Protein AF-A0A9Q3DH26-F1 (afdb_monomer)

Structure (mmCIF, N/CA/C/O backbone):
data_AF-A0A9Q3DH26-F1
#
_entry.id   AF-A0A9Q3DH26-F1
#
loop_
_atom_site.group_PDB
_atom_site.id
_atom_site.type_symbol
_atom_site.label_atom_id
_atom_site.label_alt_id
_atom_site.label_comp_id
_atom_site.label_asym_id
_atom_site.label_entity_id
_atom_site.label_seq_id
_atom_site.pdbx_PDB_ins_code
_atom_site.Cartn_x
_atom_site.Cartn_y
_atom_site.Cartn_z
_atom_site.occupancy
_atom_site.B_iso_or_equiv
_atom_site.auth_seq_id
_atom_site.auth_comp_id
_atom_site.auth_asym_id
_atom_site.auth_atom_id
_atom_site.pdbx_PDB_model_num
ATOM 1 N N . MET A 1 1 ? 22.140 -5.378 18.823 1.00 54.53 1 MET A N 1
ATOM 2 C CA . MET A 1 1 ? 21.432 -6.553 18.259 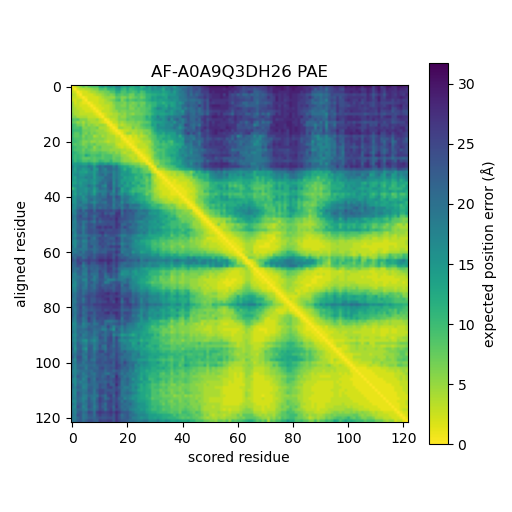1.00 54.53 1 MET A CA 1
ATOM 3 C C . MET A 1 1 ? 21.961 -7.014 16.888 1.00 54.53 1 MET A C 1
ATOM 5 O O . MET A 1 1 ? 21.968 -8.206 16.630 1.00 54.53 1 MET A O 1
ATOM 9 N N . MET A 1 2 ? 22.459 -6.131 16.005 1.00 53.28 2 MET A N 1
ATOM 10 C CA . MET A 1 2 ? 23.120 -6.578 14.760 1.00 53.28 2 MET A CA 1
ATOM 11 C C . MET A 1 2 ? 24.512 -7.169 15.027 1.00 53.28 2 MET A C 1
ATOM 13 O O . MET A 1 2 ? 24.846 -8.186 14.441 1.00 53.28 2 MET A O 1
ATOM 17 N N . GLN A 1 3 ? 25.267 -6.623 15.992 1.00 57.25 3 GLN A N 1
ATOM 18 C CA . GLN A 1 3 ? 26.528 -7.230 16.443 1.00 57.25 3 GLN A CA 1
ATOM 19 C C . GLN A 1 3 ? 26.351 -8.601 17.107 1.00 57.25 3 GLN A C 1
ATOM 21 O O . GLN A 1 3 ? 27.239 -9.432 16.986 1.00 57.25 3 GLN A O 1
ATOM 26 N N . SER A 1 4 ? 25.212 -8.880 17.752 1.00 65.00 4 SER A N 1
ATOM 27 C CA . SER A 1 4 ? 24.956 -10.202 18.337 1.00 65.00 4 SER A CA 1
ATOM 28 C C . SER A 1 4 ? 24.608 -11.241 17.264 1.00 65.00 4 SER A C 1
ATOM 30 O O . SER A 1 4 ? 25.129 -12.349 17.311 1.00 65.00 4 SER A O 1
ATOM 32 N N . PHE A 1 5 ? 23.819 -10.875 16.243 1.00 64.06 5 PHE A N 1
ATOM 33 C CA . PHE A 1 5 ? 23.560 -11.751 15.090 1.00 64.06 5 PHE A CA 1
ATOM 34 C C . PHE A 1 5 ? 24.795 -11.923 14.192 1.00 64.06 5 PHE A C 1
ATOM 36 O O . PHE A 1 5 ? 25.075 -13.027 13.744 1.00 64.06 5 PHE A O 1
ATOM 43 N N . LEU A 1 6 ? 25.578 -10.862 13.968 1.00 63.78 6 LEU A N 1
ATOM 44 C CA . LEU A 1 6 ? 26.850 -10.934 13.240 1.00 63.78 6 LEU A CA 1
ATOM 45 C C . LEU A 1 6 ? 27.917 -11.696 14.018 1.00 63.78 6 LEU A C 1
ATOM 47 O O . LEU A 1 6 ? 28.672 -12.432 13.404 1.00 63.78 6 LEU A O 1
ATOM 51 N N . GLY A 1 7 ? 27.972 -11.562 15.344 1.00 69.19 7 GLY A N 1
ATOM 52 C CA . GLY A 1 7 ? 28.850 -12.367 16.193 1.00 69.19 7 GLY A CA 1
ATOM 53 C C . GLY A 1 7 ? 28.517 -13.852 16.074 1.00 69.19 7 GLY A C 1
ATOM 54 O O . GLY A 1 7 ? 29.406 -14.667 15.841 1.00 69.19 7 GLY A O 1
ATOM 55 N N . PHE A 1 8 ? 27.223 -14.184 16.108 1.00 69.31 8 PHE A N 1
ATOM 56 C CA . PHE A 1 8 ? 26.732 -15.537 15.861 1.00 69.31 8 PHE A CA 1
ATOM 57 C C . PHE A 1 8 ? 27.037 -16.024 14.433 1.00 69.31 8 PHE A C 1
ATOM 59 O O . PHE A 1 8 ? 27.588 -17.102 14.255 1.00 69.31 8 PHE A O 1
ATOM 66 N N . ALA A 1 9 ? 26.762 -15.229 13.399 1.00 63.34 9 ALA A N 1
ATOM 67 C CA . ALA A 1 9 ? 27.023 -15.608 12.010 1.00 63.34 9 ALA A CA 1
ATOM 68 C C . ALA A 1 9 ? 28.530 -15.709 11.696 1.00 63.34 9 ALA A C 1
ATOM 70 O O . ALA A 1 9 ? 28.948 -16.578 10.935 1.00 63.34 9 ALA A O 1
ATOM 71 N N . SER A 1 10 ? 29.357 -14.861 12.317 1.00 64.44 10 SER A N 1
ATOM 72 C CA . SER A 1 10 ? 30.821 -14.891 12.216 1.00 64.44 10 SER A CA 1
ATOM 73 C C . SER A 1 10 ? 31.401 -16.164 12.829 1.00 64.44 10 SER A C 1
ATOM 75 O O . SER A 1 10 ? 32.376 -16.693 12.300 1.00 64.44 10 SER A O 1
ATOM 77 N N . TYR A 1 11 ? 30.778 -16.710 13.881 1.00 73.56 11 TYR A N 1
ATOM 78 C CA . TYR A 1 11 ? 31.152 -18.014 14.438 1.00 73.56 11 TYR A CA 1
ATOM 79 C C . TYR A 1 11 ? 31.031 -19.144 13.396 1.00 73.56 11 TYR A C 1
ATOM 81 O O . TYR A 1 11 ? 31.886 -20.021 13.330 1.00 73.56 11 TYR A O 1
ATOM 89 N N . TYR A 1 12 ? 30.042 -19.073 12.496 1.00 71.88 12 TYR A N 1
ATOM 90 C CA . TYR A 1 12 ? 29.822 -20.064 11.430 1.00 71.88 12 TYR A CA 1
ATOM 91 C C . TYR A 1 12 ? 30.488 -19.720 10.085 1.00 71.88 12 TYR A C 1
ATOM 93 O O . TYR A 1 12 ? 30.313 -20.448 9.106 1.00 71.88 12 TYR A O 1
ATOM 101 N N . ARG A 1 13 ? 31.298 -18.653 10.023 1.00 67.38 13 ARG A N 1
ATOM 102 C CA . ARG A 1 13 ? 31.974 -18.162 8.806 1.00 67.38 13 ARG A CA 1
ATOM 103 C C . ARG A 1 13 ? 32.715 -19.251 8.024 1.00 67.38 13 ARG A C 1
ATOM 105 O O . ARG A 1 13 ? 32.720 -19.214 6.797 1.00 67.38 13 ARG A O 1
ATOM 112 N N . ASN A 1 14 ? 33.356 -20.190 8.720 1.00 70.50 14 ASN A N 1
ATOM 113 C CA . ASN A 1 14 ? 34.198 -21.222 8.104 1.00 70.50 14 ASN A CA 1
ATOM 114 C C . ASN A 1 14 ? 33.399 -22.412 7.550 1.00 70.50 14 ASN A C 1
ATOM 116 O O . ASN A 1 14 ? 33.942 -23.208 6.789 1.00 70.50 14 ASN A O 1
ATOM 120 N N . HIS A 1 15 ? 32.116 -22.524 7.903 1.00 70.62 15 HIS A N 1
ATOM 121 C CA . HIS A 1 15 ? 31.243 -23.628 7.496 1.00 70.62 15 HIS A CA 1
ATOM 122 C C . HIS A 1 15 ? 30.300 -23.252 6.343 1.00 70.62 15 HIS A C 1
ATOM 124 O O . HIS A 1 15 ? 29.561 -24.098 5.847 1.00 70.62 15 HIS A O 1
ATOM 130 N N . ILE A 1 16 ? 30.335 -21.992 5.892 1.00 66.94 16 ILE A N 1
ATOM 131 C CA . ILE A 1 16 ? 29.464 -21.459 4.842 1.00 66.94 16 ILE A CA 1
ATOM 132 C C . ILE A 1 16 ? 30.328 -20.960 3.679 1.00 66.94 16 ILE A C 1
ATOM 134 O O . ILE A 1 16 ? 31.055 -19.969 3.785 1.00 66.94 16 ILE A O 1
ATOM 138 N N . ARG A 1 17 ? 30.236 -21.634 2.529 1.00 60.47 17 ARG A N 1
ATOM 139 C CA . ARG A 1 1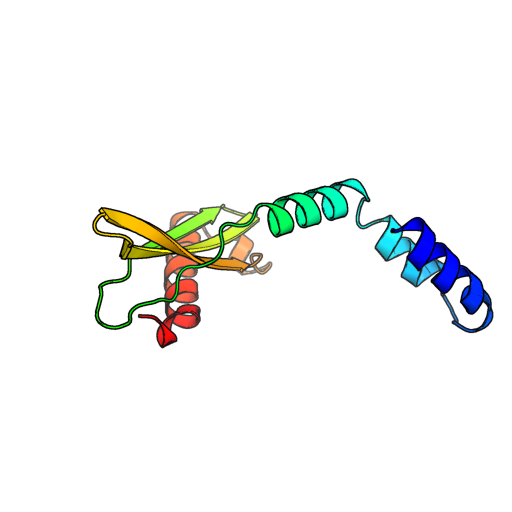7 ? 30.927 -21.226 1.296 1.00 60.47 17 ARG A CA 1
ATOM 140 C C . ARG A 1 17 ? 30.382 -19.869 0.825 1.00 60.47 17 ARG A C 1
ATOM 142 O O . ARG A 1 17 ? 29.175 -19.663 0.803 1.00 60.47 17 ARG A O 1
ATOM 149 N N . ASN A 1 18 ? 31.265 -18.943 0.444 1.00 63.72 18 ASN A N 1
ATOM 150 C CA . ASN A 1 18 ? 30.924 -17.576 0.009 1.00 63.72 18 ASN A CA 1
ATOM 151 C C . ASN A 1 18 ? 30.219 -16.694 1.066 1.00 63.72 18 ASN A C 1
ATOM 153 O O . ASN A 1 18 ? 29.524 -15.739 0.716 1.00 63.72 18 ASN A O 1
ATOM 157 N N . PHE A 1 19 ? 30.452 -16.944 2.360 1.00 67.25 19 PHE A N 1
ATOM 158 C CA . PHE A 1 19 ? 29.900 -16.148 3.466 1.00 67.25 19 PHE A CA 1
ATOM 159 C C . PHE A 1 19 ? 30.136 -14.632 3.323 1.00 67.25 19 PHE A C 1
ATOM 161 O O . PHE A 1 19 ? 29.232 -13.833 3.567 1.00 67.25 19 PHE A O 1
ATOM 168 N N . ALA A 1 20 ? 31.327 -14.223 2.873 1.00 65.44 20 ALA A N 1
ATOM 169 C CA . ALA A 1 20 ? 31.663 -12.812 2.665 1.00 65.44 20 ALA A CA 1
ATOM 170 C C . ALA A 1 20 ? 30.766 -12.143 1.608 1.00 65.44 20 ALA A C 1
ATOM 172 O O . ALA A 1 20 ? 30.382 -10.993 1.774 1.00 65.44 20 ALA A O 1
ATOM 173 N N . HIS A 1 21 ? 30.368 -12.868 0.559 1.00 65.44 21 HIS A N 1
ATOM 174 C CA . HIS A 1 21 ? 29.473 -12.350 -0.476 1.00 65.44 21 HIS A CA 1
ATOM 175 C C . HIS A 1 21 ? 28.044 -12.171 0.063 1.00 65.44 21 HIS A C 1
ATOM 177 O O . HIS A 1 21 ? 27.451 -11.110 -0.108 1.00 65.44 21 HIS A O 1
ATOM 183 N N . ILE A 1 22 ? 27.526 -13.159 0.800 1.00 62.06 22 ILE A N 1
ATOM 184 C CA . ILE A 1 22 ? 26.183 -13.118 1.412 1.00 62.06 22 ILE A CA 1
ATOM 185 C C . ILE A 1 22 ? 26.089 -11.994 2.451 1.00 62.06 22 ILE A C 1
ATOM 187 O O . ILE A 1 22 ? 25.159 -11.188 2.441 1.00 62.06 22 ILE A O 1
ATOM 191 N N . THR A 1 23 ? 27.086 -11.905 3.331 1.00 63.25 23 THR A N 1
ATOM 192 C CA . THR A 1 23 ? 27.145 -10.845 4.341 1.00 63.25 23 THR A CA 1
ATOM 193 C C . THR A 1 23 ? 27.376 -9.479 3.715 1.00 63.25 23 THR A C 1
ATOM 195 O O . THR A 1 23 ? 26.779 -8.518 4.186 1.00 63.25 23 THR A O 1
ATOM 198 N N . SER A 1 24 ? 28.138 -9.366 2.620 1.00 63.03 24 SER A N 1
ATOM 199 C CA . SER A 1 24 ? 28.328 -8.089 1.916 1.00 63.03 24 SER A CA 1
ATOM 200 C C . SER A 1 24 ? 27.018 -7.483 1.406 1.00 63.03 24 SER A C 1
ATOM 202 O O . SER A 1 24 ? 26.862 -6.267 1.455 1.00 63.03 24 SER A O 1
ATOM 204 N N . SER A 1 25 ? 26.051 -8.304 0.985 1.00 59.44 25 SER A N 1
ATOM 205 C CA . SER A 1 25 ? 24.714 -7.844 0.597 1.00 59.44 25 SER A CA 1
ATOM 206 C C . SER A 1 25 ? 23.923 -7.313 1.795 1.00 59.44 25 SER A C 1
ATOM 208 O O . SER A 1 25 ? 23.258 -6.289 1.680 1.00 59.44 25 SER A O 1
ATOM 210 N N . ILE A 1 26 ? 24.054 -7.953 2.962 1.00 59.34 26 ILE A N 1
ATOM 211 C CA . ILE A 1 26 ? 23.455 -7.490 4.227 1.00 59.34 26 ILE A CA 1
ATOM 212 C C . ILE A 1 26 ? 24.131 -6.199 4.715 1.00 59.34 26 ILE A C 1
ATOM 214 O O . ILE A 1 26 ? 23.457 -5.317 5.229 1.00 59.34 26 ILE A O 1
ATOM 218 N N . TYR A 1 27 ? 25.447 -6.062 4.524 1.00 59.62 27 TYR A N 1
ATOM 219 C CA . TYR A 1 27 ? 26.194 -4.831 4.802 1.00 59.62 27 TYR A CA 1
ATOM 220 C C . TYR A 1 27 ? 25.836 -3.695 3.826 1.00 59.62 27 TYR A C 1
ATOM 222 O O . TYR A 1 27 ? 25.824 -2.535 4.233 1.00 59.62 27 TYR A O 1
ATOM 230 N N . LYS A 1 28 ? 25.550 -4.016 2.552 1.00 61.75 28 LYS A N 1
ATOM 231 C CA . LYS A 1 28 ? 25.115 -3.066 1.509 1.00 61.75 28 LYS A CA 1
ATOM 232 C C . LYS A 1 28 ? 23.666 -2.611 1.672 1.00 61.75 28 LYS A C 1
ATOM 234 O O . LYS A 1 28 ? 23.370 -1.482 1.291 1.00 61.75 28 LYS A O 1
ATOM 239 N N . LEU A 1 29 ? 22.784 -3.440 2.243 1.00 55.72 29 LEU A N 1
ATOM 240 C CA . LEU A 1 29 ? 21.528 -2.970 2.832 1.00 55.72 29 LEU A CA 1
ATOM 241 C C . LEU A 1 29 ? 21.899 -2.097 4.035 1.00 55.72 29 LEU A C 1
ATOM 243 O O . LEU A 1 29 ? 22.084 -2.574 5.152 1.00 55.72 29 LEU A O 1
ATOM 247 N N . CYS A 1 30 ? 22.114 -0.816 3.756 1.00 59.06 30 CYS A N 1
ATOM 248 C CA . CYS A 1 30 ? 22.630 0.183 4.673 1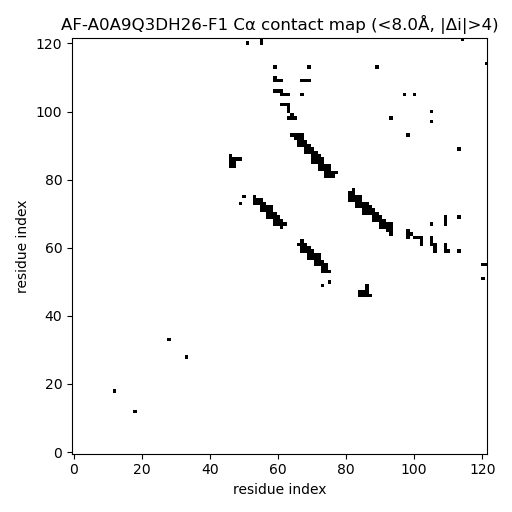.00 59.06 30 CYS A CA 1
ATOM 249 C C . CYS A 1 30 ? 22.007 0.040 6.071 1.00 59.06 30 CYS A C 1
ATOM 251 O O . CYS A 1 30 ? 20.786 -0.007 6.232 1.00 59.06 30 CYS A O 1
ATOM 253 N N . SER A 1 31 ? 22.848 0.032 7.108 1.00 60.31 31 SER A N 1
ATOM 254 C CA . SER A 1 31 ? 22.422 -0.002 8.517 1.00 60.31 31 SER A CA 1
ATOM 255 C C . SER A 1 31 ? 21.357 1.053 8.843 1.00 60.31 31 SER A C 1
ATOM 257 O O . SER A 1 31 ? 20.503 0.822 9.696 1.00 60.31 31 SER A O 1
ATOM 259 N N . LYS A 1 32 ? 21.369 2.183 8.127 1.00 61.16 32 LYS A N 1
ATOM 260 C CA . LYS A 1 32 ? 20.384 3.265 8.222 1.00 61.16 32 LYS A CA 1
ATOM 261 C C . LYS A 1 32 ? 18.988 2.858 7.741 1.00 61.16 32 LYS A C 1
ATOM 263 O O . LYS A 1 32 ? 18.019 3.196 8.410 1.00 61.16 32 LYS A O 1
ATOM 268 N N . ASP A 1 33 ? 18.880 2.103 6.651 1.00 61.94 33 ASP A N 1
ATOM 269 C CA . ASP A 1 33 ? 17.588 1.672 6.101 1.00 61.94 33 ASP A CA 1
ATOM 270 C C . ASP A 1 33 ? 16.947 0.609 6.993 1.00 61.94 33 ASP A C 1
ATOM 272 O O . ASP A 1 33 ? 15.750 0.653 7.254 1.00 61.94 33 ASP A O 1
ATOM 276 N N . ILE A 1 34 ? 17.755 -0.284 7.573 1.00 65.12 34 ILE A N 1
ATOM 277 C CA . ILE A 1 34 ? 17.283 -1.259 8.566 1.00 65.12 34 ILE A CA 1
ATOM 278 C C . ILE A 1 34 ? 16.834 -0.557 9.854 1.00 65.12 34 ILE A C 1
ATOM 280 O O . ILE A 1 34 ? 15.827 -0.945 10.445 1.00 65.12 34 ILE A O 1
ATOM 284 N N . VAL A 1 35 ? 17.557 0.473 10.308 1.00 69.50 35 VAL A N 1
ATOM 285 C CA . VAL A 1 35 ? 17.143 1.285 11.466 1.00 69.50 35 VAL A CA 1
ATOM 286 C C . VAL A 1 35 ? 15.840 2.024 11.167 1.00 69.50 35 VAL A C 1
ATOM 288 O O . VAL A 1 35 ? 14.952 2.029 12.015 1.00 69.50 35 VAL A O 1
ATOM 291 N N . ARG A 1 36 ? 15.688 2.572 9.958 1.00 65.25 36 ARG A N 1
ATOM 292 C CA . ARG A 1 36 ? 14.463 3.247 9.525 1.00 65.25 36 ARG A CA 1
ATOM 293 C C . ARG A 1 36 ? 13.284 2.282 9.461 1.00 65.25 36 ARG A C 1
ATOM 295 O O . ARG A 1 36 ? 12.270 2.550 10.082 1.00 65.25 36 ARG A O 1
ATOM 302 N N . ILE A 1 37 ? 13.439 1.118 8.831 1.00 65.75 37 ILE A N 1
ATOM 303 C CA . ILE A 1 37 ? 12.395 0.082 8.788 1.00 65.75 37 ILE A CA 1
ATOM 304 C C . ILE A 1 37 ? 12.011 -0.363 10.202 1.00 65.75 37 ILE A C 1
ATOM 306 O O . ILE A 1 37 ? 10.832 -0.500 10.502 1.00 65.75 37 ILE A O 1
ATOM 310 N N . LYS A 1 38 ? 12.981 -0.550 11.104 1.00 66.56 38 LYS A N 1
ATOM 311 C CA . LYS A 1 38 ? 12.689 -0.892 12.505 1.00 66.56 38 LYS A CA 1
ATOM 312 C C . LYS A 1 38 ? 11.921 0.207 13.226 1.00 66.56 38 LYS A C 1
ATOM 314 O O . LYS A 1 38 ? 11.003 -0.105 13.977 1.00 66.56 38 LYS A O 1
ATOM 319 N N . HIS A 1 39 ? 12.291 1.463 13.006 1.00 72.56 39 HIS A N 1
ATOM 320 C CA . HIS A 1 39 ? 11.581 2.605 13.562 1.00 72.56 39 HIS A CA 1
ATOM 321 C C . HIS A 1 39 ? 10.137 2.667 13.047 1.00 72.56 39 HIS A C 1
ATOM 323 O O . HIS A 1 39 ? 9.218 2.776 13.853 1.00 72.56 39 HIS A O 1
ATOM 329 N N . GLU A 1 40 ? 9.926 2.514 11.738 1.00 72.19 40 GLU A N 1
ATOM 330 C CA . GLU A 1 40 ? 8.585 2.486 11.140 1.00 72.19 40 GLU A CA 1
ATOM 331 C C . GLU A 1 40 ? 7.756 1.297 11.644 1.00 72.19 40 GLU A C 1
ATOM 333 O O . GLU A 1 40 ? 6.601 1.471 11.997 1.00 72.19 40 GLU A O 1
ATOM 338 N N . LEU A 1 41 ? 8.340 0.099 11.767 1.00 65.25 41 LEU A N 1
ATOM 339 C CA . LEU A 1 41 ? 7.636 -1.080 12.291 1.00 65.25 41 LEU A CA 1
ATOM 340 C C . LEU A 1 41 ? 7.277 -0.958 13.777 1.00 65.25 41 LEU A C 1
ATOM 342 O O . LEU A 1 41 ? 6.260 -1.495 14.200 1.00 65.25 41 LEU A O 1
ATOM 346 N N . THR A 1 42 ? 8.107 -0.275 14.570 1.00 70.62 42 THR A N 1
ATOM 347 C CA . THR A 1 42 ? 7.861 -0.092 16.011 1.00 70.62 42 THR A CA 1
ATOM 348 C C . THR A 1 42 ? 6.811 0.989 16.268 1.00 70.62 42 THR A C 1
ATOM 350 O O . THR A 1 42 ? 6.058 0.887 17.230 1.00 70.62 42 THR A O 1
ATOM 353 N N . ASN A 1 43 ? 6.744 2.007 15.405 1.00 68.50 43 ASN A N 1
ATOM 354 C CA . ASN A 1 43 ? 5.770 3.096 15.496 1.00 68.50 43 ASN A CA 1
ATOM 355 C C . ASN A 1 43 ? 4.542 2.892 14.599 1.00 68.50 43 ASN A C 1
ATOM 357 O O . ASN A 1 43 ? 3.673 3.764 14.555 1.00 68.50 43 ASN A O 1
ATOM 361 N N . ALA A 1 44 ? 4.467 1.776 13.870 1.00 65.50 44 ALA A N 1
ATOM 362 C CA . ALA A 1 44 ? 3.336 1.480 13.010 1.00 65.50 44 ALA A CA 1
ATOM 363 C C . ALA A 1 44 ? 2.055 1.449 13.861 1.00 65.50 44 ALA A C 1
ATOM 365 O O . ALA A 1 44 ? 2.004 0.722 14.860 1.00 65.50 44 ALA A O 1
ATOM 366 N N . PRO A 1 45 ? 1.017 2.221 13.497 1.00 65.62 45 PRO A N 1
ATOM 367 C CA . PRO A 1 45 ? -0.245 2.175 14.216 1.00 65.62 45 PRO A CA 1
ATOM 368 C C . PRO A 1 45 ? -0.815 0.758 14.126 1.00 65.62 45 PRO A C 1
ATOM 370 O O . PRO A 1 45 ? -0.828 0.155 13.051 1.00 65.62 45 PRO A O 1
ATOM 373 N N . VAL A 1 46 ? -1.280 0.221 15.257 1.00 62.88 46 VAL A N 1
ATOM 374 C CA . VAL A 1 46 ? -1.895 -1.110 15.299 1.00 62.88 46 VAL A CA 1
ATOM 375 C C . VAL A 1 46 ? -3.111 -1.103 14.365 1.00 62.88 46 VAL A C 1
ATOM 377 O O . VAL A 1 46 ? -4.027 -0.301 14.580 1.00 62.88 46 VAL A O 1
ATOM 380 N N . PRO A 1 47 ? -3.147 -1.954 13.324 1.00 62.22 47 PRO A N 1
ATOM 381 C CA . PRO A 1 47 ? -4.268 -1.978 12.401 1.00 62.22 47 PRO A CA 1
ATOM 382 C C . PRO A 1 47 ? -5.523 -2.443 13.145 1.00 62.22 47 PRO A C 1
ATOM 384 O O . PRO A 1 47 ? -5.594 -3.556 13.662 1.00 62.22 47 PRO A O 1
ATOM 387 N N . ILE A 1 48 ? -6.520 -1.562 13.217 1.00 65.88 48 ILE A N 1
ATOM 388 C CA . ILE A 1 48 ? -7.836 -1.873 13.782 1.00 65.88 48 ILE A CA 1
ATOM 389 C C . ILE A 1 48 ? -8.520 -2.884 12.852 1.00 65.88 48 ILE A C 1
ATOM 391 O O . ILE A 1 48 ? -8.496 -2.693 11.633 1.00 65.88 48 ILE A O 1
ATOM 395 N N . LEU A 1 49 ? -9.186 -3.903 13.403 1.00 72.31 49 LEU A N 1
ATOM 396 C CA . LEU A 1 49 ? -9.884 -4.930 12.621 1.00 72.31 49 LEU A CA 1
ATOM 397 C C . LEU A 1 49 ? -10.840 -4.292 11.582 1.00 72.31 49 LEU A C 1
ATOM 399 O O . LEU A 1 49 ? -11.560 -3.340 11.911 1.00 72.31 49 LEU A O 1
ATOM 403 N N . PRO A 1 50 ? -10.823 -4.730 10.312 1.00 74.44 50 PRO A N 1
ATOM 404 C CA . PRO A 1 50 ? -11.770 -4.249 9.312 1.00 74.44 50 PRO A CA 1
ATOM 405 C C . PRO A 1 50 ? -13.181 -4.789 9.598 1.00 74.44 50 PRO A C 1
ATOM 407 O O . PRO A 1 50 ? -13.341 -5.947 9.976 1.00 74.44 50 PRO A O 1
ATOM 410 N N . TYR A 1 51 ? -14.201 -3.950 9.398 1.00 80.81 51 TYR A N 1
ATOM 411 C CA . TYR A 1 51 ? -15.617 -4.335 9.503 1.00 80.81 51 TYR A CA 1
ATOM 412 C C . TYR A 1 51 ? -16.214 -4.381 8.099 1.00 80.81 51 TYR A C 1
ATOM 414 O O . TYR A 1 51 ? -16.441 -3.336 7.505 1.00 80.81 51 TYR A O 1
ATOM 422 N N . PHE A 1 52 ? -16.463 -5.568 7.551 1.00 79.75 52 PHE A N 1
ATOM 423 C CA . PHE A 1 52 ? -16.871 -5.726 6.146 1.00 79.75 52 PHE A CA 1
ATOM 424 C C . PHE A 1 52 ? -18.246 -5.126 5.801 1.00 79.75 52 PHE A C 1
ATOM 426 O O . PHE A 1 52 ? -18.532 -4.894 4.634 1.00 79.75 52 PHE A O 1
ATOM 433 N N . GLU A 1 53 ? -19.081 -4.823 6.797 1.00 82.12 53 GLU A N 1
ATOM 434 C CA . GLU A 1 53 ? -20.382 -4.163 6.597 1.00 82.12 53 GLU A CA 1
ATOM 435 C C . GLU A 1 53 ? -20.265 -2.653 6.318 1.00 82.12 53 GLU A C 1
ATOM 437 O O . GLU A 1 53 ? -21.222 -2.023 5.870 1.00 82.12 53 GLU A O 1
ATOM 442 N N . LEU A 1 54 ? -19.102 -2.051 6.588 1.00 83.31 54 LEU A N 1
ATOM 443 C CA . LEU A 1 54 ? -18.863 -0.621 6.406 1.00 83.31 54 LEU A CA 1
ATOM 444 C C . LEU A 1 54 ? -18.084 -0.347 5.119 1.00 83.31 54 LEU A C 1
ATOM 446 O O . LEU A 1 54 ? -17.170 -1.080 4.750 1.00 83.31 54 LEU A O 1
ATOM 450 N N . THR A 1 55 ? -18.374 0.783 4.478 1.00 85.38 55 THR A N 1
ATOM 451 C CA . THR A 1 55 ? -17.718 1.183 3.230 1.00 85.38 55 THR A CA 1
ATOM 452 C C . THR A 1 55 ? -16.222 1.439 3.421 1.00 85.38 55 THR A C 1
ATOM 454 O O . THR A 1 55 ? -15.808 2.207 4.296 1.00 85.38 55 THR A O 1
ATOM 457 N N . PHE A 1 56 ? -15.410 0.844 2.552 1.00 87.50 56 PHE A N 1
ATOM 458 C CA . PHE A 1 56 ? -13.984 1.129 2.456 1.00 87.50 56 PHE A CA 1
ATOM 459 C C . PHE A 1 56 ? -13.707 2.293 1.500 1.00 87.50 56 PHE A C 1
ATOM 461 O O . PHE A 1 56 ? -14.426 2.515 0.527 1.00 87.50 56 PHE A O 1
ATOM 468 N N . LYS A 1 57 ? -12.632 3.036 1.767 1.00 89.12 57 LYS A N 1
ATOM 469 C CA . LYS A 1 57 ? -12.098 4.078 0.886 1.00 89.12 57 LYS A CA 1
ATOM 470 C C . LYS A 1 57 ? -10.701 3.680 0.447 1.00 89.12 57 LYS A C 1
ATOM 472 O O . LYS A 1 57 ? -9.816 3.521 1.283 1.00 89.12 57 LYS A O 1
ATOM 477 N N . LEU A 1 58 ? -10.507 3.529 -0.855 1.00 89.88 58 LEU A N 1
ATOM 478 C CA . LEU A 1 58 ? -9.206 3.228 -1.430 1.00 89.88 58 LEU A CA 1
ATOM 479 C C . LEU A 1 58 ? -8.554 4.523 -1.914 1.00 89.88 58 LEU A C 1
ATOM 481 O O . LEU A 1 58 ? -9.081 5.195 -2.797 1.00 89.88 58 LEU A O 1
ATOM 485 N N . TYR A 1 59 ? -7.403 4.849 -1.341 1.00 89.69 59 TYR A N 1
ATOM 486 C CA . TYR A 1 59 ? -6.526 5.902 -1.834 1.00 89.69 59 TYR A CA 1
ATOM 487 C C . TYR A 1 59 ? -5.411 5.259 -2.636 1.00 89.69 59 TYR A C 1
ATOM 489 O O . TYR A 1 59 ? -4.824 4.270 -2.201 1.00 89.69 59 TYR A O 1
ATOM 497 N N . VAL A 1 60 ? -5.130 5.812 -3.806 1.00 89.94 60 VAL A N 1
ATOM 498 C CA . VAL A 1 60 ? -4.133 5.291 -4.734 1.00 89.94 60 VAL A CA 1
ATOM 499 C C . VAL A 1 60 ? -3.167 6.421 -5.044 1.00 89.94 60 VAL A C 1
ATOM 501 O O . VAL A 1 60 ? -3.603 7.535 -5.321 1.00 89.94 60 VAL A O 1
ATOM 504 N N . ASP A 1 61 ? -1.874 6.132 -4.973 1.00 86.75 61 ASP A N 1
ATOM 505 C CA . ASP A 1 61 ? -0.805 7.054 -5.332 1.00 86.75 61 ASP A CA 1
ATOM 506 C C . ASP A 1 61 ? 0.189 6.330 -6.238 1.00 86.75 61 ASP A C 1
ATOM 508 O O . ASP A 1 61 ? 0.652 5.226 -5.940 1.00 86.75 61 ASP A O 1
ATOM 512 N N . ALA A 1 62 ? 0.489 6.939 -7.377 1.00 84.62 62 ALA A N 1
ATOM 513 C CA . ALA A 1 62 ? 1.311 6.339 -8.407 1.00 84.62 62 ALA A CA 1
ATOM 514 C C . ALA A 1 62 ? 2.386 7.340 -8.830 1.00 84.62 62 ALA A C 1
ATOM 516 O O . ALA A 1 62 ? 2.150 8.258 -9.615 1.00 84.62 62 ALA A O 1
ATOM 517 N N . ALA A 1 63 ? 3.597 7.149 -8.313 1.00 75.12 63 ALA A N 1
ATOM 518 C CA . ALA A 1 63 ? 4.724 7.999 -8.651 1.00 75.12 63 ALA A CA 1
ATOM 519 C C . ALA A 1 63 ? 5.377 7.499 -9.945 1.00 75.12 63 ALA A C 1
ATOM 521 O O . ALA A 1 63 ? 5.905 6.380 -10.011 1.00 75.12 63 ALA A O 1
ATOM 522 N N . CYS A 1 64 ? 5.360 8.349 -10.975 1.00 61.72 64 CYS A N 1
ATOM 523 C CA . CYS A 1 64 ? 5.998 8.078 -12.259 1.00 61.72 64 CYS A CA 1
ATOM 524 C C . CYS A 1 64 ? 7.454 7.631 -12.044 1.00 61.72 64 CYS A C 1
ATOM 526 O O . CYS A 1 64 ? 8.247 8.336 -11.421 1.00 61.72 64 CYS A O 1
ATOM 528 N N . SER A 1 65 ? 7.802 6.453 -12.568 1.00 60.59 65 SER A N 1
ATOM 529 C CA . SER A 1 65 ? 9.140 5.843 -12.483 1.00 60.59 65 SER A CA 1
ATOM 530 C C . SER A 1 65 ? 9.616 5.364 -11.098 1.00 60.59 65 SER A C 1
ATOM 532 O O . SER A 1 65 ? 10.743 4.885 -11.004 1.00 60.59 65 SER A O 1
ATOM 534 N N . GLN A 1 66 ? 8.807 5.440 -10.030 1.00 71.88 66 GLN A N 1
ATOM 535 C CA . GLN A 1 66 ? 9.218 4.983 -8.688 1.00 71.88 66 GLN A CA 1
ATOM 536 C C . GLN A 1 66 ? 8.456 3.743 -8.209 1.00 71.88 66 GLN A C 1
ATOM 538 O O . GLN A 1 66 ? 9.070 2.778 -7.746 1.00 71.88 66 GLN A O 1
ATOM 543 N N . GLY A 1 67 ? 7.128 3.733 -8.318 1.00 82.25 67 GLY A N 1
ATOM 544 C CA . GLY A 1 67 ? 6.328 2.653 -7.752 1.00 82.25 67 GLY A CA 1
ATOM 545 C C . GLY A 1 67 ? 4.841 2.964 -7.682 1.00 82.25 67 GLY A C 1
ATOM 546 O O . GLY A 1 67 ? 4.403 4.090 -7.902 1.00 82.25 67 GLY A O 1
ATOM 547 N N . LEU A 1 68 ? 4.084 1.922 -7.363 1.00 87.81 68 LEU A N 1
ATOM 548 C CA . LEU A 1 68 ? 2.649 1.949 -7.124 1.00 87.81 68 LEU A CA 1
ATOM 549 C C . LEU A 1 68 ? 2.398 1.854 -5.619 1.00 87.81 68 LEU A C 1
ATOM 551 O O . LEU A 1 68 ? 3.009 1.017 -4.946 1.00 87.81 68 LEU A O 1
ATOM 555 N N . GLY A 1 69 ? 1.487 2.669 -5.103 1.00 89.62 69 GLY A N 1
ATOM 556 C CA . GLY A 1 69 ? 1.070 2.680 -3.709 1.00 89.62 69 GLY A CA 1
ATOM 557 C C . GLY A 1 69 ? -0.446 2.766 -3.581 1.00 89.62 69 GLY A C 1
ATOM 558 O O . GLY A 1 69 ? -1.124 3.436 -4.355 1.00 89.62 69 GLY A O 1
ATOM 559 N N . ALA A 1 70 ? -1.001 2.081 -2.589 1.00 88.56 70 ALA A N 1
ATOM 560 C CA . ALA A 1 70 ? -2.395 2.241 -2.213 1.00 88.56 70 ALA A CA 1
ATOM 561 C C . ALA A 1 70 ? -2.574 2.097 -0.699 1.00 88.56 70 ALA A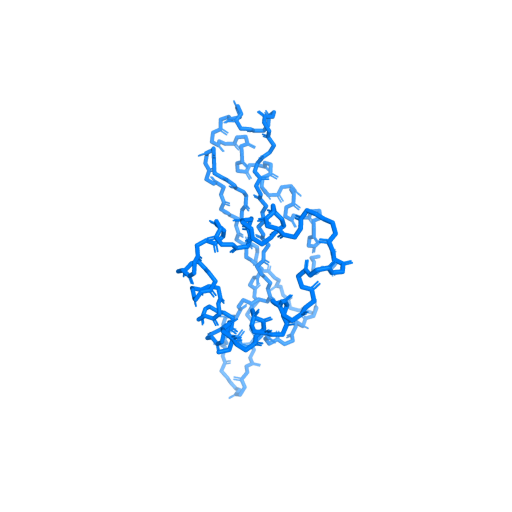 C 1
ATOM 563 O O . ALA A 1 70 ? -1.886 1.311 -0.043 1.00 88.56 70 ALA A O 1
ATOM 564 N N . ALA A 1 71 ? -3.525 2.845 -0.154 1.00 88.56 71 ALA A N 1
ATOM 565 C CA . ALA A 1 71 ? -3.929 2.783 1.238 1.00 88.56 71 ALA A CA 1
ATOM 566 C C . ALA A 1 71 ? -5.436 2.528 1.318 1.00 88.56 71 ALA A C 1
ATOM 568 O O . ALA A 1 71 ? -6.247 3.285 0.780 1.00 88.56 71 ALA A O 1
ATOM 569 N N . LEU A 1 72 ? -5.816 1.458 2.010 1.00 87.06 72 LEU A N 1
ATOM 570 C CA . LEU A 1 72 ? -7.202 1.118 2.292 1.00 87.06 72 LEU A CA 1
ATOM 571 C C . LEU A 1 72 ? -7.598 1.735 3.630 1.00 87.06 72 LEU A C 1
ATOM 573 O O . LEU A 1 72 ? -7.062 1.364 4.673 1.00 87.06 72 LEU A O 1
ATOM 577 N N . HIS A 1 73 ? -8.542 2.663 3.605 1.00 88.00 73 HIS A N 1
ATOM 578 C CA . HIS A 1 73 ? -9.067 3.345 4.778 1.00 88.00 73 HIS A CA 1
ATOM 579 C C . HIS A 1 73 ? -10.485 2.881 5.073 1.00 88.00 73 HIS A C 1
ATOM 581 O O . HIS A 1 73 ? -11.250 2.528 4.174 1.00 88.00 73 HIS A O 1
ATOM 587 N N . GLN A 1 74 ? -10.861 2.942 6.343 1.00 86.88 74 GLN A N 1
ATOM 588 C CA . GLN A 1 74 ? -12.233 2.711 6.752 1.00 86.88 74 GLN A CA 1
ATOM 589 C C . GLN A 1 74 ? -12.603 3.629 7.909 1.00 86.88 74 GLN A C 1
ATOM 591 O O . GLN A 1 74 ? -11.848 3.753 8.877 1.00 86.88 74 GLN A O 1
ATOM 596 N N . ARG A 1 75 ? -13.787 4.236 7.810 1.00 85.62 75 ARG A N 1
ATOM 597 C CA . ARG A 1 75 ? -14.395 4.986 8.906 1.00 85.62 75 ARG A CA 1
ATOM 598 C C . ARG A 1 75 ? -15.078 4.012 9.850 1.00 85.62 75 ARG A C 1
ATOM 600 O O . ARG A 1 75 ? -15.962 3.280 9.417 1.00 85.62 75 ARG A O 1
ATOM 607 N N . GLN A 1 76 ? -14.694 4.008 11.119 1.00 83.12 76 GLN A N 1
ATOM 608 C CA . GLN A 1 76 ? -15.308 3.159 12.138 1.00 83.12 76 GLN A CA 1
ATOM 609 C C . GLN A 1 76 ? -15.540 3.949 13.420 1.00 83.12 76 GLN A C 1
ATOM 611 O O . GLN A 1 76 ? -14.787 4.869 13.723 1.00 83.12 76 GLN A O 1
ATOM 616 N N . ILE A 1 77 ? -16.561 3.577 14.187 1.00 80.56 77 ILE A N 1
ATOM 617 C CA . ILE A 1 77 ? -16.751 4.106 15.538 1.00 80.56 77 ILE A CA 1
ATOM 618 C C . ILE A 1 77 ? -15.917 3.241 16.485 1.00 80.56 77 ILE A C 1
ATOM 620 O O . ILE A 1 77 ? -16.142 2.036 16.582 1.00 80.56 77 ILE A O 1
ATOM 624 N N . VAL A 1 78 ? -14.940 3.847 17.156 1.00 75.31 78 VAL A N 1
ATOM 625 C CA . VAL A 1 78 ? -14.080 3.188 18.147 1.00 75.31 78 VAL A CA 1
ATOM 626 C C . VAL A 1 78 ? -14.149 4.013 19.424 1.00 75.31 78 VAL A C 1
ATOM 628 O O . VAL A 1 78 ? -13.886 5.212 19.396 1.00 75.31 78 VAL A O 1
ATOM 631 N N . ASP A 1 79 ? -14.533 3.379 20.532 1.00 79.50 79 ASP A N 1
ATOM 632 C CA . ASP A 1 79 ? -14.756 4.035 21.831 1.00 79.50 79 ASP A CA 1
ATOM 633 C C . ASP A 1 79 ? -15.815 5.158 21.794 1.00 79.50 79 ASP A C 1
ATOM 635 O O . ASP A 1 79 ? -15.720 6.135 22.529 1.00 79.50 79 ASP A O 1
ATOM 639 N N . GLY A 1 80 ? -16.823 5.038 20.921 1.00 80.00 80 GLY A N 1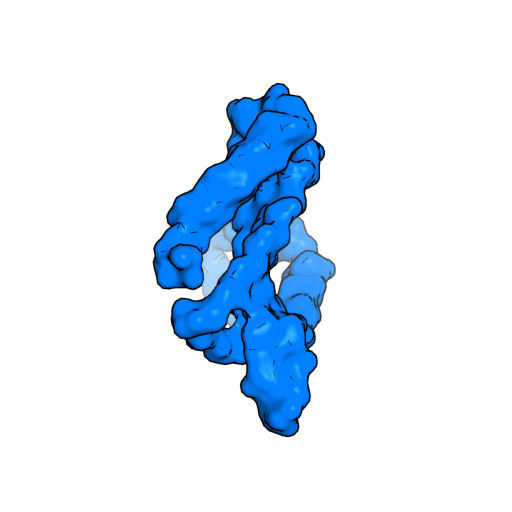
ATOM 640 C CA . GLY A 1 80 ? -17.895 6.032 20.766 1.00 80.00 80 GLY A CA 1
ATOM 641 C C . GLY A 1 80 ? -17.582 7.183 19.804 1.00 80.00 80 GLY A C 1
ATOM 642 O O . GLY A 1 80 ? -18.489 7.934 19.462 1.00 80.00 80 GLY A O 1
ATOM 643 N N . GLU A 1 81 ? -16.352 7.271 19.290 1.00 80.56 81 GLU A N 1
ATOM 644 C CA . GLU A 1 81 ? -15.919 8.342 18.386 1.00 80.56 81 GLU A CA 1
ATOM 645 C C . GLU A 1 81 ? -15.626 7.823 16.967 1.00 80.56 81 GLU A C 1
ATOM 647 O O . GLU A 1 81 ? -15.045 6.741 16.806 1.00 80.56 81 GLU A O 1
ATOM 652 N N . PRO A 1 82 ? -15.981 8.575 15.908 1.00 78.56 82 PRO A N 1
ATOM 653 C CA . PRO A 1 82 ? -15.636 8.214 14.541 1.00 78.56 82 PRO A CA 1
ATOM 654 C C . PRO A 1 82 ? -14.128 8.377 14.314 1.00 78.56 82 PRO A C 1
ATOM 656 O O . PRO A 1 82 ? -13.581 9.477 14.368 1.00 78.56 82 PRO A O 1
ATOM 659 N N . ARG A 1 83 ? -13.448 7.276 13.998 1.00 78.06 83 ARG A N 1
ATOM 660 C CA . ARG A 1 83 ? -12.040 7.249 13.601 1.00 78.06 83 ARG A CA 1
ATOM 661 C C . ARG A 1 83 ? -11.919 6.763 12.159 1.00 78.06 83 ARG A C 1
ATOM 663 O O . ARG A 1 83 ? -12.361 5.667 11.816 1.00 78.06 83 ARG A O 1
ATOM 670 N N . ASP A 1 84 ? -11.299 7.583 11.313 1.00 77.31 84 ASP A N 1
ATOM 671 C CA . ASP A 1 84 ? -10.837 7.169 9.986 1.00 77.31 84 ASP A CA 1
ATOM 672 C C . ASP A 1 84 ? -9.469 6.496 10.150 1.00 77.31 84 ASP A C 1
ATOM 674 O O . ASP A 1 84 ? -8.466 7.156 10.418 1.00 77.31 84 ASP A O 1
ATOM 678 N N . GLY A 1 85 ? -9.436 5.167 10.043 1.00 79.31 85 GLY A N 1
ATOM 679 C CA . GLY A 1 85 ? -8.226 4.371 10.246 1.00 79.31 85 GLY A CA 1
ATOM 680 C C . GLY A 1 85 ? -7.749 3.712 8.960 1.00 79.31 85 GLY A C 1
ATOM 681 O O . GLY A 1 85 ? -8.562 3.219 8.171 1.00 79.31 85 GLY A O 1
ATOM 682 N N . VAL A 1 86 ? -6.430 3.651 8.768 1.00 79.88 86 VAL A N 1
ATOM 683 C CA . VAL A 1 86 ? -5.849 2.832 7.698 1.00 79.88 86 VAL A CA 1
ATOM 684 C C . VAL A 1 86 ? -5.894 1.368 8.111 1.00 79.88 86 VAL A C 1
ATOM 686 O O . VAL A 1 86 ? -5.474 1.003 9.207 1.00 79.88 86 VAL A O 1
ATOM 689 N N . LYS A 1 87 ? -6.437 0.530 7.231 1.00 82.44 87 LYS A N 1
ATOM 690 C CA . LYS A 1 87 ? -6.552 -0.921 7.406 1.00 82.44 87 LYS A CA 1
ATOM 691 C C . LYS A 1 87 ? -5.396 -1.658 6.763 1.00 82.44 87 LYS A C 1
ATOM 693 O O . LYS A 1 87 ? -4.900 -2.630 7.321 1.00 82.44 87 LYS A O 1
ATOM 698 N N . CYS A 1 88 ? -4.969 -1.196 5.594 1.00 83.19 88 CYS A N 1
ATOM 699 C CA . CYS A 1 88 ? -3.903 -1.836 4.845 1.00 83.19 88 CYS A CA 1
ATOM 700 C C . CYS A 1 88 ? -3.161 -0.813 3.989 1.00 83.19 88 CYS A C 1
ATOM 702 O O . CYS A 1 88 ? -3.788 0.026 3.344 1.00 83.19 88 CYS A O 1
ATOM 704 N N . TYR A 1 89 ? -1.837 -0.928 3.955 1.00 84.56 89 TYR A N 1
ATOM 705 C CA . TYR A 1 89 ? -1.001 -0.293 2.947 1.00 84.56 89 TYR A CA 1
ATOM 706 C C . TYR A 1 89 ? -0.491 -1.375 2.004 1.00 84.56 89 TYR A C 1
ATOM 708 O O . TYR A 1 89 ? 0.026 -2.401 2.450 1.00 84.56 89 TYR A O 1
ATOM 716 N N . ILE A 1 90 ? -0.605 -1.129 0.707 1.00 83.88 90 ILE A N 1
ATOM 717 C CA . ILE A 1 90 ? -0.004 -1.959 -0.328 1.00 83.88 90 ILE A CA 1
ATOM 718 C C . ILE A 1 90 ? 0.920 -1.092 -1.170 1.00 83.88 90 ILE A C 1
ATOM 720 O O . ILE A 1 90 ? 0.597 0.040 -1.517 1.00 83.88 90 ILE A O 1
ATOM 724 N N . SER A 1 91 ? 2.086 -1.620 -1.511 1.00 86.50 91 SER A N 1
ATOM 725 C CA . SER A 1 91 ? 2.986 -0.965 -2.450 1.00 86.50 91 SER A CA 1
ATOM 726 C C . SER A 1 91 ? 3.751 -1.998 -3.261 1.00 86.50 91 SER A C 1
ATOM 728 O O . SER A 1 91 ? 3.978 -3.128 -2.817 1.00 86.50 91 SER A O 1
ATOM 730 N N . ARG A 1 92 ? 4.127 -1.630 -4.485 1.00 86.31 92 ARG A N 1
ATOM 731 C CA . ARG A 1 92 ? 5.045 -2.416 -5.312 1.00 86.31 92 ARG A CA 1
ATOM 732 C C . ARG A 1 92 ? 5.880 -1.517 -6.208 1.00 86.31 92 ARG A C 1
ATOM 734 O O . ARG A 1 92 ? 5.451 -0.436 -6.595 1.00 86.31 92 ARG A O 1
ATOM 741 N N . GLN A 1 93 ? 7.054 -2.000 -6.591 1.00 85.62 93 GLN A N 1
ATOM 742 C CA . GLN A 1 93 ? 7.851 -1.354 -7.628 1.00 85.62 93 GLN A CA 1
ATOM 743 C C . GLN A 1 93 ? 7.220 -1.568 -9.012 1.00 85.62 93 GLN A C 1
ATOM 745 O O . GLN A 1 93 ? 6.555 -2.582 -9.264 1.00 85.62 93 GLN A O 1
ATOM 750 N N . LEU A 1 94 ? 7.427 -0.591 -9.895 1.00 84.75 94 LEU A N 1
ATOM 751 C CA . LEU A 1 94 ? 7.056 -0.687 -11.305 1.00 84.75 94 LEU A CA 1
ATOM 752 C C . LEU A 1 94 ? 7.970 -1.686 -12.018 1.00 84.75 94 LEU A C 1
ATOM 754 O O . LEU A 1 94 ? 9.164 -1.764 -11.730 1.00 84.75 94 LEU A O 1
ATOM 758 N N . LYS A 1 95 ? 7.414 -2.440 -12.967 1.00 85.50 95 LYS A N 1
ATOM 759 C CA . LYS A 1 95 ? 8.215 -3.239 -13.905 1.00 85.50 95 LYS A CA 1
ATOM 760 C C . LYS A 1 95 ? 8.851 -2.330 -14.957 1.00 85.50 95 LYS A C 1
ATOM 762 O O . LYS A 1 95 ? 8.280 -1.297 -15.295 1.00 85.50 95 LYS A O 1
ATOM 767 N N . ASP A 1 96 ? 9.948 -2.766 -15.574 1.00 84.12 96 ASP A N 1
ATOM 768 C CA . ASP A 1 96 ? 10.632 -2.009 -16.640 1.00 84.12 96 ASP A CA 1
ATOM 769 C C . ASP A 1 96 ? 9.706 -1.625 -17.808 1.00 84.12 96 ASP A C 1
ATOM 771 O O . ASP A 1 96 ? 9.864 -0.570 -18.423 1.00 84.12 96 ASP A O 1
ATOM 775 N N . SER A 1 97 ? 8.712 -2.467 -18.109 1.00 84.44 97 SER A N 1
ATOM 776 C CA . SER A 1 97 ? 7.686 -2.181 -19.117 1.00 84.44 97 SER A CA 1
ATOM 777 C C . SER A 1 97 ? 6.691 -1.108 -18.666 1.00 84.44 97 SER A C 1
ATOM 779 O O . SER A 1 97 ? 6.266 -0.291 -19.474 1.00 84.44 97 SER A O 1
ATOM 781 N N . GLU A 1 98 ? 6.330 -1.111 -17.380 1.00 82.38 98 GLU A N 1
ATOM 782 C CA . GLU A 1 98 ? 5.376 -0.179 -16.765 1.00 82.38 98 GLU A CA 1
ATOM 783 C C . GLU A 1 98 ? 6.032 1.185 -16.486 1.00 82.38 98 GLU A C 1
ATOM 785 O O . GLU A 1 98 ? 5.357 2.206 -16.486 1.00 82.38 98 GLU A O 1
ATOM 790 N N . ALA A 1 99 ? 7.359 1.228 -16.321 1.00 82.31 99 ALA A N 1
ATOM 791 C CA . ALA A 1 99 ? 8.124 2.457 -16.103 1.00 82.31 99 ALA A CA 1
ATOM 792 C C . ALA A 1 99 ? 8.095 3.428 -17.300 1.00 82.31 99 ALA A C 1
ATOM 794 O O . ALA A 1 99 ? 8.451 4.594 -17.155 1.00 82.31 99 ALA A O 1
ATOM 795 N N . ARG A 1 100 ? 7.679 2.960 -18.484 1.00 84.94 100 ARG A N 1
ATOM 796 C CA . ARG A 1 100 ? 7.535 3.781 -19.698 1.00 84.94 100 ARG A CA 1
ATOM 797 C C . ARG A 1 100 ? 6.152 4.419 -19.836 1.00 84.94 100 ARG A C 1
ATOM 799 O O . ARG A 1 100 ? 5.926 5.155 -20.795 1.00 84.94 100 ARG A O 1
ATOM 806 N N . TYR A 1 101 ? 5.219 4.101 -18.942 1.00 85.31 101 TYR A N 1
ATOM 807 C CA . TYR A 1 101 ? 3.866 4.638 -18.992 1.00 85.31 101 TYR A CA 1
ATOM 808 C C . TYR A 1 101 ? 3.829 6.113 -18.593 1.00 85.31 101 TYR A C 1
ATOM 810 O O . TYR A 1 101 ? 4.604 6.581 -17.762 1.00 85.31 101 TYR A O 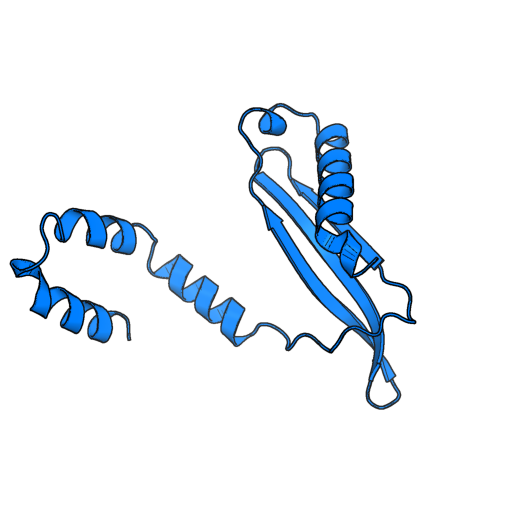1
ATOM 818 N N . GLY A 1 102 ? 2.892 6.851 -19.193 1.00 86.38 102 GLY A N 1
ATOM 819 C CA . GLY A 1 102 ? 2.590 8.216 -18.765 1.00 86.38 102 GLY A CA 1
ATOM 820 C C . GLY A 1 102 ? 1.958 8.244 -17.368 1.00 86.38 102 GLY A C 1
ATOM 821 O O . GLY A 1 102 ? 1.507 7.215 -16.860 1.00 86.38 102 GLY A O 1
ATOM 822 N N . ALA A 1 103 ? 1.866 9.430 -16.759 1.00 85.94 103 ALA A N 1
ATOM 823 C CA . ALA A 1 103 ? 1.301 9.599 -15.415 1.00 85.94 103 ALA A CA 1
ATOM 824 C C . ALA A 1 103 ? -0.115 9.001 -15.294 1.00 85.94 103 ALA A C 1
ATOM 826 O O . ALA A 1 103 ? -0.336 8.113 -14.478 1.00 85.94 103 ALA A O 1
ATOM 827 N N . THR A 1 104 ? -1.033 9.366 -16.194 1.00 88.50 104 THR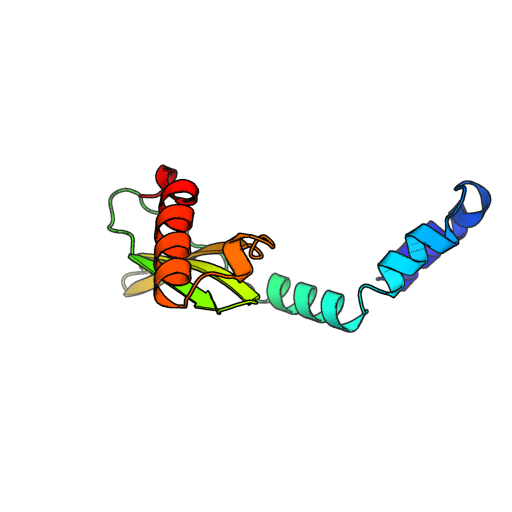 A N 1
ATOM 828 C CA . THR A 1 104 ? -2.424 8.872 -16.189 1.00 88.50 104 THR A CA 1
ATOM 829 C C . THR A 1 104 ? -2.530 7.354 -16.361 1.00 88.50 104 THR A C 1
ATOM 831 O O . THR A 1 104 ? -3.351 6.700 -15.725 1.00 88.50 104 THR A O 1
ATOM 834 N N . GLN A 1 105 ? -1.689 6.765 -17.216 1.00 89.75 105 GLN A N 1
ATOM 835 C CA . GLN A 1 105 ? -1.655 5.311 -17.411 1.00 89.75 105 GLN A CA 1
ATOM 836 C C . GLN A 1 105 ? -1.139 4.596 -16.159 1.00 89.75 105 GLN A C 1
ATOM 838 O O . GLN A 1 105 ? -1.628 3.525 -15.810 1.00 89.75 105 GLN A O 1
ATOM 843 N N . THR A 1 106 ? -0.172 5.206 -15.477 1.00 88.62 106 THR A N 1
ATOM 844 C CA . THR A 1 106 ? 0.417 4.680 -14.245 1.00 88.62 106 THR A CA 1
ATOM 845 C C . THR A 1 106 ? -0.570 4.770 -13.079 1.00 88.62 106 THR A C 1
ATOM 847 O O . THR A 1 106 ? -0.707 3.806 -12.332 1.00 88.62 106 THR A O 1
ATOM 850 N N . GLU A 1 107 ? -1.330 5.863 -12.971 1.00 89.44 107 GLU A N 1
ATOM 851 C CA . GLU A 1 107 ? -2.428 6.010 -12.005 1.00 89.44 107 GLU A CA 1
ATOM 852 C C . GLU A 1 107 ? -3.526 4.963 -12.227 1.00 89.44 107 GLU A C 1
ATOM 854 O O . GLU A 1 107 ? -3.927 4.276 -11.285 1.00 89.44 107 GLU A O 1
ATOM 859 N N . LEU A 1 108 ? -3.969 4.774 -13.477 1.00 91.56 108 LEU A N 1
ATOM 860 C CA . LEU A 1 108 ? -4.980 3.767 -13.804 1.00 91.56 108 LEU A CA 1
ATOM 861 C C . LEU A 1 108 ? -4.477 2.347 -13.513 1.00 91.56 108 LEU A C 1
ATOM 863 O O . LEU A 1 108 ? -5.203 1.543 -12.930 1.00 91.56 108 LEU A O 1
ATOM 867 N N . LEU A 1 109 ? -3.226 2.046 -13.869 1.00 91.44 109 LEU A N 1
ATOM 868 C CA . LEU A 1 109 ? -2.581 0.780 -13.527 1.00 91.44 109 LEU A CA 1
ATOM 869 C C . LEU A 1 109 ? -2.560 0.563 -12.010 1.00 91.44 109 LEU A C 1
ATOM 871 O O . LEU A 1 109 ? -2.834 -0.543 -11.548 1.00 91.44 109 LEU A O 1
ATOM 875 N N . CYS A 1 110 ? -2.242 1.607 -11.242 1.00 91.31 110 CYS A N 1
ATOM 876 C CA . CYS A 1 110 ? -2.226 1.557 -9.787 1.00 91.31 110 CYS A CA 1
ATOM 877 C C . CYS A 1 110 ? -3.610 1.242 -9.218 1.00 91.31 110 CYS A C 1
ATOM 879 O O . CYS A 1 110 ? -3.720 0.404 -8.326 1.00 91.31 110 CYS A O 1
ATOM 881 N N . LEU A 1 111 ? -4.657 1.862 -9.767 1.00 91.12 111 LEU A N 1
ATOM 882 C CA . LEU A 1 111 ? -6.039 1.630 -9.360 1.00 91.12 111 LEU A CA 1
ATOM 883 C C . LEU A 1 111 ? -6.471 0.189 -9.647 1.00 91.12 111 LEU A C 1
ATOM 885 O O . LEU A 1 111 ? -6.933 -0.496 -8.740 1.00 91.12 111 LEU A O 1
ATOM 889 N N . VAL A 1 112 ? -6.274 -0.292 -10.879 1.00 92.81 112 VAL A N 1
ATOM 890 C CA . VAL A 1 112 ? -6.633 -1.666 -11.273 1.00 92.81 112 VAL A CA 1
ATOM 891 C C . VAL A 1 112 ? -5.887 -2.683 -10.412 1.00 92.81 112 VAL A C 1
ATOM 893 O O . VAL A 1 112 ? -6.500 -3.577 -9.836 1.00 92.81 112 VAL A O 1
ATOM 896 N N . TRP A 1 113 ? -4.575 -2.505 -10.248 1.00 92.44 113 TRP A N 1
ATOM 897 C CA . TRP A 1 113 ? -3.756 -3.374 -9.407 1.00 92.44 113 TRP A CA 1
ATOM 898 C C . TRP A 1 113 ? -4.214 -3.378 -7.943 1.00 92.44 113 TRP A C 1
ATOM 900 O O . TRP A 1 113 ? -4.261 -4.435 -7.312 1.00 92.44 113 TRP A O 1
ATOM 910 N N . ALA A 1 114 ? -4.548 -2.211 -7.389 1.00 90.88 114 ALA A N 1
ATOM 911 C CA . ALA A 1 114 ? -5.005 -2.099 -6.013 1.00 90.88 114 ALA A CA 1
ATOM 912 C C . ALA A 1 114 ? -6.363 -2.787 -5.811 1.00 90.88 114 ALA A C 1
ATOM 914 O O . ALA A 1 114 ? -6.524 -3.512 -4.831 1.00 90.88 114 ALA A O 1
ATOM 915 N N . LEU A 1 115 ? -7.297 -2.636 -6.756 1.00 90.94 115 LEU A N 1
ATOM 916 C CA . LEU A 1 115 ? -8.581 -3.343 -6.751 1.00 90.94 115 LEU A CA 1
ATOM 917 C C . LEU A 1 115 ? -8.385 -4.863 -6.841 1.00 90.94 115 LEU A C 1
ATOM 919 O O . LEU A 1 115 ? -8.945 -5.600 -6.037 1.00 90.94 115 LEU A O 1
ATOM 923 N N . GLU A 1 116 ? -7.528 -5.342 -7.745 1.00 91.69 116 GLU A N 1
ATOM 924 C CA . GLU A 1 116 ? -7.211 -6.772 -7.862 1.00 91.69 116 GLU A CA 1
ATOM 925 C C . GLU A 1 116 ? -6.558 -7.336 -6.597 1.00 91.69 116 GLU A C 1
ATOM 927 O O . GLU A 1 116 ? -6.791 -8.487 -6.235 1.00 91.69 116 GLU A O 1
ATOM 932 N N . LYS A 1 117 ? -5.720 -6.562 -5.902 1.00 88.62 117 LYS A N 1
ATOM 933 C CA . LYS A 1 117 ? -5.068 -7.017 -4.665 1.00 88.62 117 LYS A CA 1
ATOM 934 C C . LYS A 1 117 ? -5.970 -6.946 -3.444 1.00 88.62 117 LYS A C 1
ATOM 936 O O . LYS A 1 117 ? -5.821 -7.778 -2.552 1.00 88.62 117 LYS A O 1
ATOM 941 N N . LEU A 1 118 ? -6.882 -5.983 -3.404 1.00 86.38 118 LEU A N 1
ATOM 942 C CA . LEU A 1 118 ? -7.773 -5.740 -2.272 1.00 86.38 118 LEU A CA 1
ATOM 943 C C . LEU A 1 118 ? -9.197 -6.247 -2.518 1.00 86.38 118 LEU A C 1
ATOM 945 O O . LEU A 1 118 ? -10.067 -5.956 -1.708 1.00 86.38 118 LEU A O 1
ATOM 949 N N . HIS A 1 119 ? -9.426 -7.055 -3.559 1.00 85.44 119 HIS A N 1
ATOM 950 C CA . HIS A 1 119 ? -10.734 -7.642 -3.887 1.00 85.44 119 HIS A CA 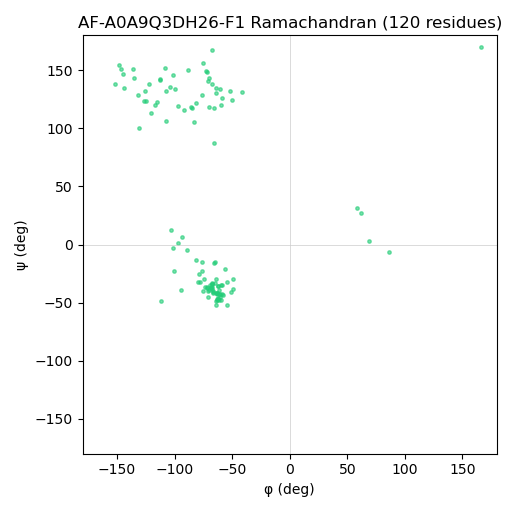1
ATOM 951 C C . HIS A 1 119 ? -11.359 -8.464 -2.749 1.00 85.44 119 HIS A C 1
ATOM 953 O O . HIS A 1 119 ? -12.553 -8.708 -2.753 1.00 85.44 119 HIS A O 1
ATOM 959 N N . TYR A 1 120 ? -10.562 -8.940 -1.790 1.00 82.44 120 TYR A N 1
ATOM 960 C CA . TYR A 1 120 ? -11.087 -9.636 -0.613 1.00 82.44 120 TYR A CA 1
ATOM 961 C C . TYR A 1 120 ? -11.711 -8.670 0.412 1.00 82.44 120 TYR A C 1
ATOM 963 O O . TYR A 1 120 ? -12.513 -9.075 1.246 1.00 82.44 120 TYR A O 1
ATOM 971 N N . TYR A 1 121 ? -11.309 -7.397 0.384 1.00 77.50 121 TYR A N 1
ATOM 972 C CA . TYR A 1 121 ? -11.790 -6.359 1.296 1.00 77.50 121 TYR A CA 1
ATOM 973 C C . TYR A 1 121 ? -12.863 -5.456 0.680 1.00 77.50 121 TYR A C 1
ATOM 975 O O . TYR A 1 121 ? -13.586 -4.814 1.436 1.00 77.50 121 TYR A O 1
ATOM 983 N N . LEU A 1 122 ? -12.925 -5.367 -0.651 1.00 77.44 122 LEU A N 1
ATOM 984 C CA . LEU A 1 122 ? -13.838 -4.512 -1.418 1.00 77.44 122 LEU A CA 1
ATOM 985 C C . LEU A 1 122 ? -15.012 -5.318 -1.967 1.00 77.44 122 LEU A C 1
ATOM 987 O O . LEU A 1 122 ? -16.141 -4.789 -1.896 1.00 77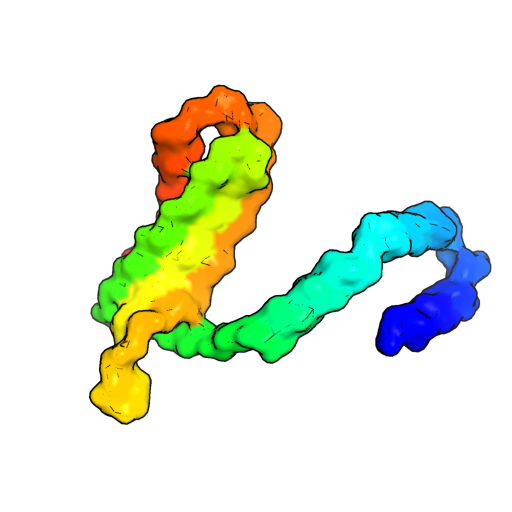.44 122 LEU A O 1
#

Nearest PDB structures (foldseek):
  3vey-assembly1_A  TM=5.727E-01  e=6.441E-01  Homo sapiens
  3idh-assembly1_A  TM=6.248E-01  e=1.192E+00  Homo sapiens
  3qic-assembly1_A  TM=5.914E-01  e=1.622E+00  Homo sapiens
  2oct-assembly1_A  TM=3.232E-01  e=1.121E+00  Homo sapiens

Organism: NCBI:txid1389203

Solvent-accessible surface area (backbone atoms only — not comparable to full-atom values): 7282 Å² total; per-residue (Å²): 111,69,66,59,53,47,52,55,51,56,72,46,44,90,81,40,89,64,42,69,62,60,48,47,53,58,62,64,54,42,71,64,59,55,50,47,52,50,50,51,66,72,66,49,76,80,63,61,84,83,60,87,93,49,74,72,45,79,47,70,48,45,49,78,77,64,28,33,35,33,40,36,32,37,70,43,73,58,98,88,40,83,42,81,41,64,58,46,80,49,72,47,74,60,50,84,78,57,48,72,49,53,61,72,56,39,38,51,50,32,47,54,52,47,48,68,71,41,56,92,78,107

Mean predicted aligned error: 12.43 Å

pLDDT: mean 76.36, std 11.08, range [53.28, 92.81]

Secondary structure (DSSP, 8-state):
-HHHHHHHHHHTGGGSTTHHHHHHHHHHS-HHHHHHHHHHHHHPPPPPPP-TTSPEEEEEEEETTTEEEEEEEEEEEETTEEEEEEEEEEEEPPPTTGGGS-HHHHHHHHHHHHHHHHTTT-

Radius of gyration: 20.3 Å; Cα contacts (8 Å, |Δi|>4): 124; chains: 1; bounding box: 55×33×42 Å

InterPro domains:
  IPR041577 Reverse transcriptase/retrotransposon-derived protein, RNase H-like domain [PF17919] (30-122)
  IPR043128 Reverse transcriptase/Diguanylate cyclase domain [G3DSA:3.30.70.270] (1-62)
  IPR043502 DNA/RNA polymerase superfamily [SSF56672] (3-122)
  IPR051320 Viral Replication and Maturation Polyprotein [PTHR33064] (2-122)

Sequence (122 aa):
MMQSFLGFASYYRNHIRNFAHITSSIYKLCSKDIVRIKHELTNAPVPILPYFELTFKLYVDAACSQGLGAALHQRQIVDGEPRDGVKCYISRQLKDSEARYGATQTELLCLVWALEKLHYYL

Foldseek 3Di:
DVCVVVVVLVVCCVVDPPSVVVVVVVVVCPPVVVVVVVVCVVPPPDQDDDDLVFDKDKDWDFDQQFWTKIWIWTFDQDPNDTDTGTRDIDIDGDDPVLNPDDPVSRRVVSVVVVCVVCVVRD